Protein AF-A0A1F8RHG5-F1 (afdb_monomer)

Nearest PDB structures (foldseek):
  1sma-assembly1_B  TM=5.391E-01  e=6.166E+00  Thermus sp. IM6501
  4gx5-assembly1_B  TM=4.303E-01  e=4.833E+00  Geobacter sulfurreducens PCA
  6rid-assembly1_A  TM=4.451E-01  e=3.788E+00  Vaccinia virus GLV-1h68
  4gvl-assembly1_A  TM=4.065E-01  e=6.965E+00  Geobacter sulfurreducens PCA

Solvent-accessible surface area (backbone atoms only — not comparable to full-atom values): 5812 Å² total; per-residue (Å²): 134,89,69,74,41,53,47,60,39,77,39,76,60,46,38,31,36,32,76,88,78,72,43,80,46,77,38,74,90,32,48,60,38,72,82,54,90,88,49,58,29,35,80,47,58,70,68,55,60,63,45,47,56,58,52,52,52,50,49,47,66,67,49,45,64,55,54,51,50,52,50,52,51,51,53,51,51,55,50,50,51,62,62,47,52,64,54,58,55,54,56,51,53,52,54,58,59,75,75,108

Structure (mmCIF, N/CA/C/O backbone):
data_AF-A0A1F8RHG5-F1
#
_entry.id   AF-A0A1F8RHG5-F1
#
loop_
_atom_site.group_PDB
_atom_site.id
_atom_site.type_symbol
_atom_site.label_atom_id
_atom_site.label_alt_id
_atom_site.label_comp_id
_atom_site.label_asym_id
_atom_site.label_entity_id
_atom_site.label_seq_id
_atom_site.pdbx_PDB_ins_code
_atom_site.Cartn_x
_atom_site.Cartn_y
_atom_site.Cartn_z
_atom_site.occupancy
_atom_site.B_iso_or_equiv
_atom_site.auth_seq_id
_atom_site.auth_comp_id
_atom_site.auth_asym_id
_atom_site.auth_atom_id
_atom_site.pdbx_PDB_model_num
ATOM 1 N N . MET A 1 1 ? -24.412 10.461 10.079 1.00 42.06 1 MET A N 1
ATOM 2 C CA . MET A 1 1 ? -23.799 11.383 11.064 1.00 42.06 1 MET A CA 1
ATOM 3 C C . MET A 1 1 ? -22.525 10.719 11.605 1.00 42.06 1 MET A C 1
ATOM 5 O O . MET A 1 1 ? -22.634 9.779 12.380 1.00 42.06 1 MET A O 1
ATOM 9 N N . ARG A 1 2 ? -21.322 11.069 11.113 1.00 54.50 2 ARG A N 1
ATOM 10 C CA . ARG A 1 2 ? -20.052 10.480 11.604 1.00 54.50 2 ARG A CA 1
ATOM 11 C C . ARG A 1 2 ? -19.717 11.112 12.962 1.00 54.50 2 ARG A C 1
ATOM 13 O O . ARG A 1 2 ? -19.259 12.251 12.985 1.00 54.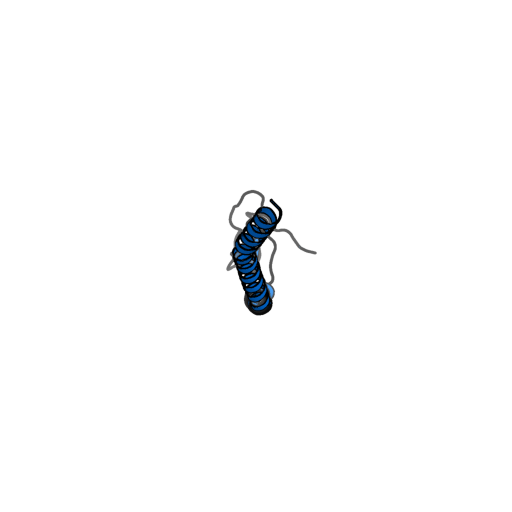50 2 ARG A O 1
ATOM 20 N N . ARG A 1 3 ? -19.964 10.410 14.076 1.00 62.31 3 ARG A N 1
ATOM 21 C CA . ARG A 1 3 ? -19.457 10.832 15.395 1.00 62.31 3 ARG A CA 1
ATOM 22 C C . ARG A 1 3 ? -17.925 10.776 15.384 1.00 62.31 3 ARG A C 1
ATOM 24 O O . ARG A 1 3 ? -17.349 9.810 14.883 1.00 62.31 3 ARG A O 1
ATOM 31 N N . LYS A 1 4 ? -17.296 11.851 15.859 1.00 66.00 4 LYS A N 1
ATOM 32 C CA . LYS A 1 4 ? -15.860 11.930 16.147 1.00 66.00 4 LYS A CA 1
ATOM 33 C C . LYS A 1 4 ? -15.692 11.544 17.614 1.00 66.00 4 LYS A C 1
ATOM 35 O O . LYS A 1 4 ? -16.448 12.067 18.426 1.00 66.00 4 LYS A O 1
ATOM 40 N N . TYR A 1 5 ? -14.764 10.644 17.910 1.00 67.19 5 TYR A N 1
ATOM 41 C CA . TYR A 1 5 ? -14.456 10.214 19.275 1.00 67.19 5 TYR A CA 1
ATOM 42 C C . TYR A 1 5 ? -13.125 10.815 19.700 1.00 67.19 5 TYR A C 1
ATOM 44 O O . TYR A 1 5 ? -12.218 10.925 18.871 1.00 67.19 5 TYR A O 1
ATOM 52 N N . TYR A 1 6 ? -13.016 11.228 20.957 1.00 71.19 6 TYR A N 1
ATOM 53 C CA . TYR A 1 6 ? -11.803 11.858 21.471 1.00 71.19 6 TYR A CA 1
ATOM 54 C C . TYR A 1 6 ? -10.982 10.882 22.332 1.00 71.19 6 TYR A C 1
ATOM 56 O O . TYR A 1 6 ? -11.525 9.912 22.862 1.00 71.19 6 TYR A O 1
ATOM 64 N N . PRO A 1 7 ? -9.662 11.095 22.460 1.00 64.44 7 PRO A N 1
ATOM 65 C CA . PRO A 1 7 ? -8.804 10.269 23.305 1.00 64.44 7 PRO A CA 1
ATOM 66 C C . PRO A 1 7 ? -9.275 10.342 24.765 1.00 64.44 7 PRO A C 1
ATOM 68 O O . PRO A 1 7 ? -9.633 11.422 25.234 1.00 64.44 7 PRO A O 1
ATOM 71 N N . GLY A 1 8 ? -9.287 9.217 25.483 1.00 64.88 8 GLY A N 1
ATOM 72 C CA . GLY A 1 8 ? -9.808 9.162 26.856 1.00 64.88 8 GLY A CA 1
ATOM 73 C C . GLY A 1 8 ? -11.331 8.997 26.975 1.00 64.88 8 GLY A C 1
ATOM 74 O O . GLY A 1 8 ? -11.844 8.919 28.088 1.00 64.88 8 GLY A O 1
ATOM 75 N N . GLU A 1 9 ? -12.067 8.925 25.861 1.00 66.44 9 GLU A N 1
ATOM 76 C CA . GLU A 1 9 ? -13.503 8.629 25.862 1.00 66.44 9 GLU A CA 1
ATOM 77 C C . GLU A 1 9 ? -13.743 7.113 25.979 1.00 66.44 9 GLU A C 1
ATOM 79 O O . GLU A 1 9 ? -13.046 6.312 25.348 1.00 66.44 9 GLU A O 1
ATOM 84 N N . VAL A 1 10 ? -14.737 6.716 26.782 1.00 70.50 10 VAL A N 1
ATOM 85 C CA . VAL A 1 10 ? -15.220 5.327 26.833 1.00 70.50 10 VAL A CA 1
ATOM 86 C C . VAL A 1 10 ? -16.048 5.084 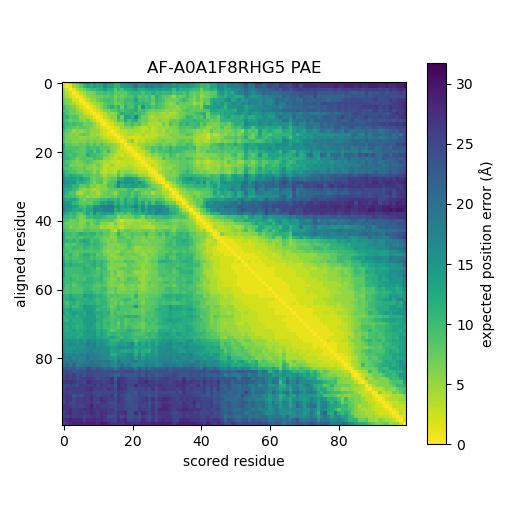25.580 1.00 70.50 10 VAL A C 1
ATOM 88 O O . VAL A 1 10 ? -17.083 5.723 25.372 1.00 70.50 10 VAL A O 1
ATOM 91 N N . VAL A 1 11 ? -15.589 4.178 24.722 1.00 75.69 11 VAL A N 1
ATOM 92 C CA . VAL A 1 11 ? -16.222 3.916 23.428 1.00 75.69 11 VAL A CA 1
ATOM 93 C C . VAL A 1 11 ? -16.640 2.462 23.316 1.00 75.69 11 VAL A C 1
ATOM 95 O O . VAL A 1 11 ? -16.029 1.581 23.895 1.00 75.69 11 VAL A O 1
ATOM 98 N N . ALA A 1 12 ? -17.686 2.189 22.538 1.00 68.00 12 ALA A N 1
ATOM 99 C CA . ALA A 1 12 ? -18.126 0.817 22.306 1.00 68.00 12 ALA A CA 1
ATOM 100 C C . ALA A 1 12 ? -17.058 -0.007 21.566 1.00 68.00 12 ALA A C 1
ATOM 102 O O . ALA A 1 12 ? -16.297 0.543 20.762 1.00 68.00 12 ALA A O 1
ATOM 103 N N . GLU A 1 13 ? -17.085 -1.329 21.754 1.00 70.25 13 GLU A N 1
ATOM 104 C CA . GLU A 1 13 ? -16.222 -2.270 21.036 1.00 70.25 13 GLU A CA 1
ATOM 105 C C . GLU A 1 13 ? -16.172 -1.995 19.519 1.00 70.25 13 GLU A C 1
ATOM 107 O O . GLU A 1 13 ? -17.182 -1.717 18.842 1.00 70.25 13 GLU A O 1
ATOM 112 N N . GLY A 1 14 ? -14.964 -2.041 18.961 1.00 73.00 14 GLY A N 1
ATOM 113 C CA . GLY A 1 14 ? -14.772 -1.815 17.536 1.00 73.00 14 GLY A CA 1
ATOM 114 C C . GLY A 1 14 ? -13.372 -1.379 17.137 1.00 73.00 14 GLY A C 1
ATOM 115 O O . GLY A 1 14 ? -12.452 -1.290 17.945 1.00 73.00 14 GLY A O 1
ATOM 116 N N . ILE A 1 15 ? -13.235 -1.113 15.838 1.00 75.75 15 ILE A N 1
ATOM 117 C CA . ILE A 1 15 ? -11.995 -0.634 15.235 1.00 75.75 15 ILE A CA 1
ATOM 118 C C . ILE A 1 15 ? -12.123 0.869 15.026 1.00 75.75 15 ILE A C 1
ATOM 120 O O . ILE A 1 15 ? -13.074 1.347 14.399 1.00 75.75 15 ILE A O 1
ATOM 124 N N . TYR A 1 16 ? -11.152 1.606 15.541 1.00 78.19 16 TYR A N 1
ATOM 125 C CA . TYR A 1 16 ? -11.068 3.050 15.439 1.00 78.19 16 TYR A CA 1
ATOM 126 C C . TYR A 1 16 ? -9.858 3.420 14.597 1.00 78.19 16 TYR A C 1
ATOM 128 O O . TYR A 1 16 ? -8.763 2.898 14.781 1.00 78.19 16 TYR A O 1
ATOM 136 N N . TRP A 1 17 ? -10.065 4.320 13.647 1.00 76.81 17 TRP A N 1
ATOM 137 C CA . TRP A 1 17 ? -9.009 4.840 12.796 1.00 76.81 17 TRP A CA 1
ATOM 138 C C . TRP A 1 17 ? -8.604 6.227 13.275 1.00 76.81 17 TRP A C 1
ATOM 140 O O . TRP A 1 17 ? -9.450 7.122 13.404 1.00 76.81 17 TRP A O 1
ATOM 150 N N . LYS A 1 18 ? -7.305 6.392 13.533 1.00 76.81 18 LYS A N 1
ATOM 151 C CA . LYS A 1 18 ? -6.676 7.678 13.812 1.00 76.81 18 LYS A CA 1
ATOM 152 C C . LYS A 1 18 ? -6.253 8.318 12.487 1.00 76.81 18 LYS A C 1
ATOM 154 O O . LYS A 1 18 ? -5.266 7.924 11.872 1.00 76.81 18 LYS A O 1
ATOM 159 N N . ASN A 1 19 ? -7.023 9.301 12.012 1.00 68.31 19 ASN A N 1
ATOM 160 C CA . ASN A 1 19 ? -6.851 9.871 10.664 1.00 68.31 19 ASN A CA 1
ATOM 161 C C . ASN A 1 19 ? -5.476 10.516 10.418 1.00 68.31 19 ASN A C 1
ATOM 163 O O . ASN A 1 19 ? -5.032 10.562 9.275 1.00 68.31 19 ASN A O 1
ATOM 167 N N . LYS A 1 20 ? -4.832 11.076 11.451 1.00 69.19 20 LYS A N 1
ATOM 168 C CA . LYS A 1 20 ? -3.554 11.792 11.300 1.00 69.19 20 LYS A CA 1
ATOM 169 C C . LYS A 1 20 ? -2.353 10.851 11.241 1.00 69.19 20 LYS A C 1
ATOM 171 O O . LYS A 1 20 ? -1.454 11.099 10.446 1.00 69.19 20 LYS A O 1
ATOM 176 N N . THR A 1 21 ? -2.350 9.787 12.039 1.00 71.56 21 THR A N 1
ATOM 177 C CA . THR A 1 21 ? -1.250 8.807 12.067 1.00 71.56 21 THR A CA 1
ATOM 178 C C . THR A 1 21 ? -1.482 7.607 11.158 1.00 71.56 21 THR A C 1
ATOM 180 O O . THR A 1 21 ? -0.569 6.815 10.966 1.00 71.56 21 THR A O 1
ATOM 183 N N . TRP A 1 22 ? -2.678 7.473 10.572 1.00 71.19 22 TRP A N 1
ATOM 184 C CA . TRP A 1 22 ? -3.078 6.293 9.799 1.00 71.19 22 TRP A CA 1
ATOM 185 C C . TRP A 1 22 ? -3.024 4.981 10.598 1.00 71.19 22 TRP A C 1
ATOM 187 O O . TRP A 1 22 ? -2.902 3.896 10.034 1.00 71.19 22 TRP A O 1
ATOM 197 N N . GLU A 1 23 ? -3.180 5.070 11.917 1.00 73.25 23 GLU A N 1
ATOM 198 C CA . GLU A 1 23 ? -3.171 3.909 12.803 1.00 73.25 23 GLU A CA 1
ATOM 199 C C . GLU A 1 23 ? -4.583 3.359 13.008 1.00 73.25 23 GLU A C 1
ATOM 201 O O . GLU A 1 23 ? -5.549 4.104 13.218 1.00 73.25 23 GLU A O 1
ATOM 206 N N . PHE A 1 24 ? -4.693 2.033 12.976 1.00 76.38 24 PHE A N 1
ATOM 207 C CA . PHE A 1 24 ? -5.904 1.310 13.342 1.00 76.38 24 PHE A CA 1
ATOM 208 C C . PHE A 1 24 ? -5.756 0.789 14.768 1.00 76.38 24 PHE A C 1
ATOM 210 O O . PHE A 1 24 ? -4.872 -0.015 15.050 1.00 76.38 24 PHE A O 1
ATOM 217 N N . VAL A 1 25 ? -6.638 1.234 15.656 1.00 77.44 25 VAL A N 1
ATOM 218 C CA . VAL A 1 25 ? -6.694 0.797 17.051 1.00 77.44 25 VAL A CA 1
ATOM 219 C C . VAL A 1 25 ? -7.927 -0.081 17.220 1.00 77.44 25 VAL A C 1
ATOM 221 O O . VAL A 1 25 ? -9.055 0.366 16.998 1.00 77.44 25 VAL A O 1
ATOM 224 N N . ALA A 1 26 ? -7.719 -1.345 17.579 1.00 77.50 26 ALA A N 1
ATOM 225 C CA . ALA A 1 26 ? -8.800 -2.229 17.991 1.00 77.50 26 ALA A CA 1
ATOM 226 C C . ALA A 1 26 ? -9.020 -2.057 19.495 1.00 77.50 26 ALA A C 1
ATOM 228 O O . ALA A 1 26 ? -8.071 -2.178 20.264 1.00 77.50 26 ALA A O 1
ATOM 229 N N . VAL A 1 27 ? -10.258 -1.771 19.896 1.00 76.06 27 VAL A N 1
ATOM 230 C CA . VAL A 1 27 ? -10.662 -1.708 21.304 1.00 76.06 27 VAL A CA 1
ATOM 231 C C . VAL A 1 27 ? -11.519 -2.944 21.589 1.00 76.06 27 VAL A C 1
ATOM 233 O O . VAL A 1 27 ? -12.688 -2.969 21.172 1.00 76.06 27 VAL A O 1
ATOM 236 N N . PRO A 1 28 ? -10.951 -3.991 22.216 1.00 62.84 28 PRO A N 1
ATOM 237 C CA . PRO A 1 28 ? -11.738 -5.083 22.768 1.00 62.84 28 PRO A CA 1
ATOM 238 C C . PRO A 1 28 ? -12.542 -4.567 23.972 1.00 62.84 28 PRO A C 1
ATOM 240 O O . PRO A 1 28 ? -12.107 -3.659 24.671 1.00 62.84 28 PRO A O 1
ATOM 243 N N . ASP A 1 29 ? -13.752 -5.086 24.165 1.00 64.31 29 ASP A N 1
ATOM 244 C CA . ASP A 1 29 ? -14.565 -4.912 25.383 1.00 64.31 29 ASP A CA 1
ATOM 245 C C . ASP A 1 29 ? -15.077 -3.498 25.725 1.00 64.31 29 ASP A C 1
ATOM 247 O O . ASP A 1 29 ? -15.716 -3.291 26.754 1.00 64.31 29 ASP A O 1
ATOM 251 N N . GLY A 1 30 ? -14.920 -2.532 24.816 1.00 60.97 30 GLY A N 1
ATOM 252 C CA . GLY A 1 30 ? -15.495 -1.192 24.976 1.00 60.97 30 GLY A CA 1
ATOM 253 C C . GLY A 1 30 ? -14.775 -0.325 26.013 1.00 60.97 30 GLY A C 1
ATOM 254 O O . GLY A 1 30 ? -15.398 0.470 26.720 1.00 60.97 30 GLY A O 1
ATOM 255 N N . GLU A 1 31 ? -13.462 -0.509 26.116 1.00 64.31 31 GLU A N 1
ATOM 256 C CA . GLU A 1 31 ? -12.599 0.247 27.013 1.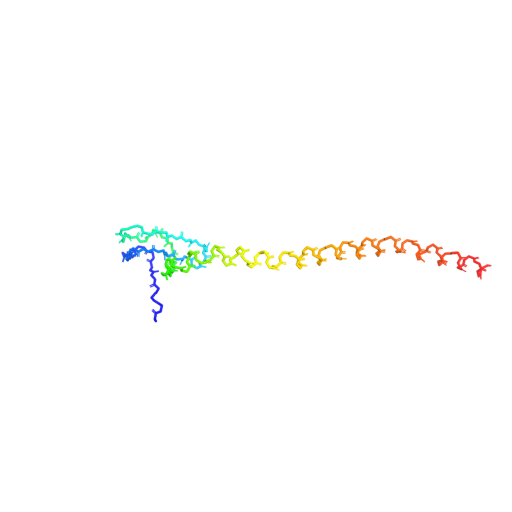00 64.31 31 GLU A CA 1
ATOM 257 C C . GLU A 1 31 ? -12.313 1.680 26.527 1.00 64.31 31 GLU A C 1
ATOM 259 O O . GLU A 1 31 ? -12.713 2.131 25.447 1.00 64.31 31 GLU A O 1
ATOM 264 N N . THR A 1 32 ? -11.614 2.427 27.376 1.00 70.44 32 THR A N 1
ATOM 265 C CA . THR A 1 32 ? -11.177 3.795 27.115 1.00 70.44 32 THR A CA 1
ATOM 266 C C . THR A 1 32 ? -10.211 3.841 25.931 1.00 70.44 32 THR A C 1
ATOM 268 O O . THR A 1 32 ? -9.230 3.096 25.891 1.00 70.44 32 THR A O 1
ATOM 271 N N . LEU A 1 33 ? -10.441 4.756 24.981 1.00 70.00 33 LEU A N 1
ATOM 272 C CA . LEU A 1 33 ? -9.486 4.988 23.894 1.00 70.00 33 LEU A CA 1
ATOM 273 C C . LEU A 1 33 ? -8.105 5.359 24.459 1.00 70.00 33 LEU A C 1
ATOM 275 O O . LEU A 1 33 ? -8.048 6.192 25.373 1.00 70.00 33 LEU A O 1
ATOM 279 N N . PRO A 1 34 ? -7.001 4.818 23.900 1.00 67.50 34 PRO A N 1
ATOM 280 C CA . PRO A 1 34 ? -5.657 5.111 24.376 1.00 67.50 34 PRO A CA 1
ATOM 281 C C . PRO A 1 34 ? -5.424 6.623 24.489 1.00 67.50 34 PRO A C 1
ATOM 283 O O . PRO A 1 34 ? -5.759 7.360 23.546 1.00 67.50 34 PRO A O 1
ATOM 286 N N . PRO A 1 35 ? -4.876 7.104 25.621 1.00 61.56 35 PRO A N 1
ATOM 287 C CA . PRO A 1 35 ? -4.591 8.517 25.792 1.00 61.56 35 PRO A CA 1
ATOM 288 C C . PRO A 1 35 ? -3.587 8.958 24.722 1.00 61.56 35 PRO A C 1
ATOM 290 O O . PRO A 1 35 ? -2.527 8.363 24.544 1.00 61.56 35 PRO A O 1
ATOM 293 N N . GLY A 1 36 ? -3.956 9.996 23.982 1.00 61.94 36 GLY A N 1
ATOM 294 C CA . GLY A 1 36 ? -3.165 10.608 22.921 1.00 61.94 36 GLY A CA 1
ATOM 295 C C . GLY A 1 36 ? -3.593 12.063 22.766 1.00 61.94 36 GLY A C 1
ATOM 296 O O .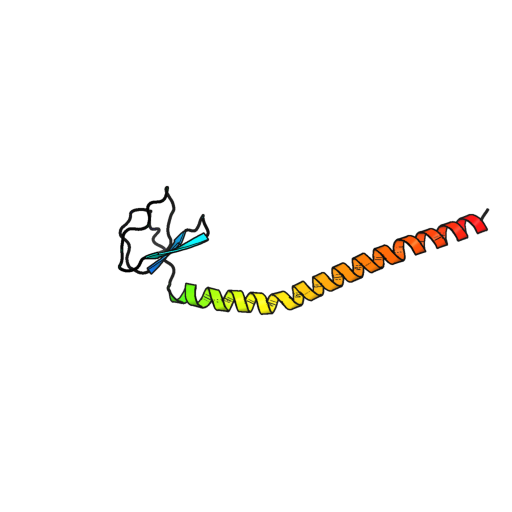 GLY A 1 36 ? -4.726 12.413 23.088 1.00 61.94 36 GLY A O 1
ATOM 297 N N . GLU A 1 37 ? -2.702 12.947 22.339 1.00 54.78 37 GLU A N 1
ATOM 298 C CA . GLU A 1 37 ? -2.969 14.389 22.356 1.00 54.78 37 GLU A CA 1
ATOM 299 C C . GLU A 1 37 ? -3.943 14.829 21.246 1.00 54.78 37 GLU A C 1
ATOM 301 O O . GLU A 1 37 ? -3.570 14.981 20.089 1.00 54.78 37 GLU A O 1
ATOM 306 N N . GLY A 1 38 ? -5.210 15.089 21.595 1.00 54.00 38 GLY A N 1
ATOM 307 C CA . GLY A 1 38 ? -6.137 15.876 20.764 1.00 54.00 38 GLY A CA 1
ATOM 308 C C . GLY A 1 38 ? -6.596 15.245 19.439 1.00 54.00 38 GLY A C 1
ATOM 309 O O . GLY A 1 38 ? -7.097 15.955 18.563 1.00 54.00 38 GLY A O 1
ATOM 310 N N . GLU A 1 39 ? -6.441 13.933 19.253 1.00 65.00 39 GLU A N 1
ATOM 311 C CA . GLU A 1 39 ? -6.702 13.284 17.965 1.00 65.00 39 GLU A CA 1
ATOM 312 C C . GLU A 1 39 ? -8.114 12.697 17.862 1.00 65.00 39 GLU A C 1
ATOM 314 O O . GLU A 1 39 ? -8.541 11.895 18.686 1.00 65.00 39 GLU A O 1
ATOM 319 N N . ALA A 1 40 ? -8.847 13.082 16.814 1.00 65.75 40 ALA A N 1
ATOM 320 C CA . ALA A 1 40 ? -10.177 12.549 16.547 1.00 65.75 40 ALA A CA 1
ATOM 321 C C . ALA A 1 40 ? -10.089 11.128 15.967 1.00 65.75 40 ALA A C 1
ATOM 323 O O . ALA A 1 40 ? -9.571 10.922 14.865 1.00 65.75 40 ALA A O 1
ATOM 324 N N . TYR A 1 41 ? -10.661 10.167 16.685 1.00 66.75 41 TYR A N 1
ATOM 325 C CA . TYR A 1 41 ? -10.852 8.796 16.240 1.00 66.75 41 TYR A CA 1
ATOM 326 C C . TYR A 1 41 ? -12.163 8.654 15.464 1.00 66.75 41 TYR A C 1
ATOM 328 O O . TYR A 1 41 ? -13.211 9.200 15.834 1.00 66.75 41 TYR A O 1
ATOM 336 N N . HIS A 1 42 ? -12.125 7.877 14.385 1.00 73.19 42 HIS A N 1
ATOM 337 C CA . HIS A 1 42 ? -13.307 7.518 13.611 1.00 73.19 42 HIS A CA 1
ATOM 338 C C . HIS A 1 42 ? -13.597 6.032 13.740 1.00 73.19 42 HIS A C 1
ATOM 340 O O . HIS A 1 42 ? -12.747 5.204 13.427 1.00 73.19 42 HIS A O 1
ATOM 346 N N . ARG A 1 43 ? -14.824 5.684 14.141 1.00 71.19 43 ARG A N 1
ATOM 347 C CA . ARG A 1 43 ? -15.264 4.288 14.146 1.00 71.19 43 ARG A CA 1
ATOM 348 C C . ARG A 1 43 ? -15.331 3.774 12.711 1.00 71.19 43 ARG A C 1
ATOM 350 O O . ARG A 1 43 ? -16.074 4.314 11.886 1.00 71.19 43 ARG A O 1
ATOM 357 N N . VAL A 1 44 ? -14.572 2.726 12.429 1.00 75.00 44 VAL A N 1
ATOM 358 C CA . VAL A 1 44 ? -14.572 2.030 11.145 1.00 75.00 44 VAL A CA 1
ATOM 359 C C . VAL A 1 44 ? -15.354 0.732 11.296 1.00 75.00 44 VAL A C 1
ATOM 361 O O . VAL A 1 44 ? -15.239 0.022 12.295 1.00 75.00 44 VAL A O 1
ATOM 364 N N . SER A 1 45 ? -16.197 0.423 10.309 1.00 78.38 45 SER A N 1
ATOM 365 C CA . SER A 1 45 ? -16.913 -0.853 10.293 1.00 78.38 45 SER A CA 1
ATOM 366 C C . SER A 1 45 ? -15.924 -2.008 10.134 1.00 78.38 45 SER A C 1
ATOM 368 O O . SER A 1 45 ? -15.040 -1.947 9.278 1.00 78.38 45 SER A O 1
ATOM 370 N N . ARG A 1 46 ? -16.118 -3.086 10.906 1.00 77.88 46 ARG A N 1
ATOM 371 C CA . ARG A 1 46 ? -15.317 -4.323 10.822 1.00 77.88 46 ARG A CA 1
ATOM 372 C C . ARG A 1 46 ? -15.255 -4.866 9.388 1.00 77.88 46 ARG A C 1
ATOM 374 O O . ARG A 1 46 ? -14.191 -5.253 8.919 1.00 77.88 46 ARG A O 1
ATOM 381 N N . VAL A 1 47 ? -16.376 -4.799 8.666 1.00 82.69 47 VAL A N 1
ATOM 382 C CA . VA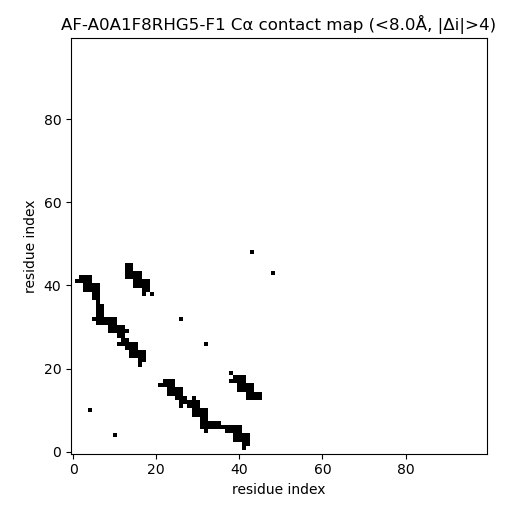L A 1 47 ? -16.474 -5.233 7.261 1.00 82.69 47 VAL A CA 1
ATOM 383 C C . VAL A 1 47 ? -15.564 -4.406 6.353 1.00 82.69 47 VAL A C 1
ATOM 385 O O . VAL A 1 47 ? -14.930 -4.950 5.458 1.00 82.69 47 VAL A O 1
ATOM 388 N N . LEU A 1 48 ? -15.455 -3.096 6.594 1.00 82.69 48 LEU A N 1
ATOM 389 C CA . LEU A 1 48 ? -14.636 -2.226 5.753 1.00 82.69 48 LEU A CA 1
ATOM 390 C C . LEU A 1 48 ? -13.145 -2.541 5.912 1.00 82.69 48 LEU A C 1
ATOM 392 O O . LEU A 1 48 ? -12.433 -2.610 4.918 1.00 82.69 48 LEU A O 1
ATOM 396 N N . VAL A 1 49 ? -12.690 -2.787 7.144 1.00 83.25 49 VAL A N 1
ATOM 397 C CA . VAL A 1 49 ? -11.298 -3.183 7.423 1.00 83.25 49 VAL A CA 1
ATOM 398 C C . VAL A 1 49 ? -10.977 -4.531 6.779 1.00 83.25 49 VAL A C 1
ATOM 400 O O . VAL A 1 49 ? -9.931 -4.674 6.152 1.00 83.25 49 VAL A O 1
ATOM 403 N N . LEU A 1 50 ? -11.907 -5.489 6.855 1.00 88.38 50 LEU A N 1
ATOM 404 C CA . LEU A 1 50 ? -11.756 -6.793 6.210 1.00 88.38 50 LEU A CA 1
ATOM 405 C C . LEU A 1 50 ? -11.647 -6.676 4.684 1.00 88.38 50 LEU A C 1
ATOM 407 O O . LEU A 1 50 ? -10.855 -7.390 4.080 1.00 88.38 50 LEU A O 1
ATOM 411 N N . LEU A 1 51 ? -12.413 -5.774 4.063 1.00 91.88 51 LEU A N 1
ATOM 412 C CA . LEU A 1 51 ? -12.398 -5.565 2.613 1.00 91.88 51 LEU A CA 1
ATOM 413 C C . LEU A 1 51 ? -11.194 -4.752 2.128 1.00 91.88 51 LEU A C 1
ATOM 415 O O . LEU A 1 51 ? -10.757 -4.952 0.998 1.00 91.88 51 LEU A O 1
ATOM 419 N N . ILE A 1 52 ? -10.632 -3.865 2.954 1.00 89.62 52 ILE A N 1
ATOM 420 C CA . ILE A 1 52 ? -9.462 -3.057 2.582 1.00 89.62 52 ILE A CA 1
ATOM 421 C C . ILE A 1 52 ? -8.285 -3.943 2.161 1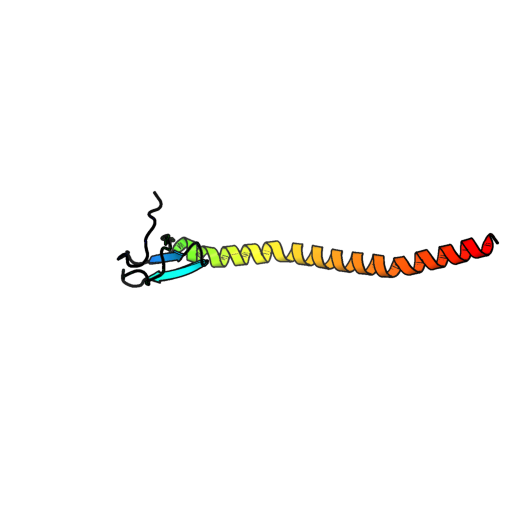.00 89.62 52 ILE A C 1
ATOM 423 O O . ILE A 1 52 ? -7.657 -3.648 1.149 1.00 89.62 52 ILE A O 1
ATOM 427 N N . GLY A 1 53 ? -8.016 -5.042 2.873 1.00 90.69 53 GLY A N 1
ATOM 428 C CA . GLY A 1 53 ? -6.922 -5.960 2.531 1.00 90.69 53 GLY A CA 1
ATOM 429 C C . GLY A 1 53 ? -7.037 -6.522 1.103 1.00 90.69 53 GLY A C 1
ATOM 430 O O . GLY A 1 53 ? -6.166 -6.250 0.273 1.00 90.69 53 GLY A O 1
ATOM 431 N N . PRO A 1 54 ? -8.123 -7.247 0.774 1.00 95.25 54 PRO A N 1
ATOM 432 C CA . PRO A 1 54 ? -8.376 -7.752 -0.573 1.00 95.25 54 PRO A CA 1
ATOM 433 C C . PRO A 1 54 ? -8.457 -6.660 -1.641 1.00 95.25 54 PRO A C 1
ATOM 435 O O . PRO A 1 54 ? -7.937 -6.854 -2.734 1.00 95.25 54 PRO A O 1
ATOM 438 N N . LEU A 1 55 ? -9.069 -5.507 -1.349 1.00 96.50 55 LEU A N 1
ATOM 439 C CA . LEU A 1 55 ? -9.175 -4.408 -2.314 1.00 96.50 55 LEU A CA 1
ATOM 440 C C . LEU A 1 55 ? -7.810 -3.800 -2.645 1.00 96.50 55 LEU A C 1
ATOM 442 O O . LEU A 1 55 ? -7.535 -3.535 -3.813 1.00 96.50 55 LEU A O 1
ATOM 446 N N . LEU A 1 56 ? -6.941 -3.613 -1.648 1.00 95.44 56 LEU A N 1
ATOM 447 C CA . LEU A 1 56 ? -5.572 -3.146 -1.869 1.00 95.44 56 LEU A CA 1
ATOM 448 C C . LEU A 1 56 ? -4.748 -4.180 -2.640 1.00 95.44 56 LEU A C 1
ATOM 450 O O . LEU A 1 56 ? -4.026 -3.812 -3.564 1.00 95.44 56 LEU A O 1
ATOM 454 N N . GLY A 1 57 ? -4.893 -5.468 -2.315 1.00 95.44 57 GLY A N 1
ATOM 455 C CA . GLY A 1 57 ? -4.255 -6.550 -3.065 1.00 95.44 57 GLY A CA 1
ATOM 456 C C . GLY A 1 57 ? -4.727 -6.610 -4.520 1.00 95.44 57 GLY A C 1
ATOM 457 O O . GLY A 1 57 ? -3.912 -6.719 -5.433 1.00 95.44 57 GLY A O 1
ATOM 458 N N . LEU A 1 58 ? -6.031 -6.464 -4.757 1.00 97.25 58 LEU A N 1
ATOM 459 C CA . LEU A 1 58 ? -6.604 -6.428 -6.100 1.00 97.25 58 LEU A CA 1
ATOM 460 C C . LEU A 1 58 ? -6.100 -5.215 -6.883 1.00 97.25 58 LEU A C 1
ATOM 462 O O . LEU A 1 58 ? -5.663 -5.359 -8.022 1.00 97.25 58 LEU A O 1
ATOM 466 N N . LEU A 1 59 ? -6.112 -4.032 -6.265 1.00 97.81 59 LEU A N 1
ATOM 467 C CA . LEU A 1 59 ? -5.570 -2.819 -6.869 1.00 97.81 59 LEU A CA 1
ATOM 468 C C . LEU A 1 59 ? -4.095 -3.005 -7.241 1.00 97.81 59 LEU A C 1
ATOM 470 O O . LEU A 1 59 ? -3.698 -2.641 -8.344 1.00 97.81 59 LEU A O 1
ATOM 474 N N . TYR A 1 60 ? -3.303 -3.616 -6.358 1.00 96.38 60 TYR A N 1
ATOM 475 C CA . TYR A 1 60 ? -1.904 -3.934 -6.623 1.00 96.38 60 TYR A CA 1
ATOM 476 C C . TYR A 1 60 ? -1.754 -4.845 -7.846 1.00 96.38 60 TYR A C 1
ATOM 478 O O . TYR A 1 60 ? -1.029 -4.494 -8.772 1.00 96.38 60 TYR A O 1
ATOM 486 N N . VAL A 1 61 ? -2.485 -5.963 -7.905 1.00 97.56 61 VAL A N 1
ATOM 487 C CA . VAL A 1 61 ? -2.437 -6.906 -9.038 1.00 97.56 61 VAL A CA 1
ATOM 488 C C . VAL A 1 61 ? -2.857 -6.245 -10.351 1.00 97.56 61 VAL A C 1
ATOM 490 O O . VAL A 1 61 ? -2.259 -6.519 -11.388 1.00 97.56 61 VAL A O 1
ATOM 493 N N . LEU A 1 62 ? -3.854 -5.359 -10.319 1.00 97.50 62 LEU A N 1
ATOM 494 C CA . LEU A 1 62 ? -4.326 -4.653 -11.508 1.00 97.50 62 LEU A CA 1
ATOM 495 C C . LEU A 1 62 ? -3.343 -3.578 -11.980 1.00 97.50 62 LEU A C 1
ATOM 497 O O . LEU A 1 62 ? -3.144 -3.436 -13.179 1.00 97.50 62 LEU A O 1
ATOM 501 N N . VAL A 1 63 ? -2.725 -2.825 -11.068 1.00 97.75 63 VAL A N 1
ATOM 502 C CA . VAL A 1 63 ? -1.840 -1.695 -11.407 1.00 97.75 63 VAL A CA 1
ATOM 503 C C . VAL A 1 63 ? -0.426 -2.154 -11.770 1.00 97.75 63 VAL A C 1
ATOM 505 O O . VAL A 1 63 ? 0.209 -1.572 -12.654 1.00 97.75 63 VAL A O 1
ATOM 508 N N . LEU A 1 64 ? 0.075 -3.211 -11.129 1.00 96.75 64 LEU A N 1
ATOM 509 C CA . LEU A 1 64 ? 1.442 -3.698 -11.306 1.00 96.75 64 LEU A CA 1
ATOM 510 C C . LEU A 1 64 ? 1.847 -4.028 -12.755 1.00 96.75 64 LEU A C 1
ATOM 512 O O . LEU A 1 64 ? 2.939 -3.603 -13.140 1.00 96.75 64 LEU A O 1
ATOM 516 N N . PRO A 1 65 ? 1.040 -4.713 -13.593 1.00 95.50 65 PRO A N 1
ATOM 517 C CA . PRO A 1 65 ? 1.434 -4.996 -14.975 1.00 95.50 65 PRO A CA 1
ATOM 518 C C . PRO A 1 65 ? 1.654 -3.718 -15.794 1.00 95.50 65 PRO A C 1
ATOM 520 O O . PRO A 1 65 ? 2.580 -3.658 -16.604 1.00 95.50 65 PRO A O 1
ATOM 523 N N . PHE A 1 66 ? 0.867 -2.667 -15.549 1.00 97.69 66 PHE A N 1
ATOM 524 C CA . PHE A 1 66 ? 1.040 -1.382 -16.227 1.00 97.69 66 PHE A CA 1
ATOM 525 C C . PHE A 1 66 ? 2.302 -0.669 -15.754 1.00 97.69 66 PHE A C 1
ATOM 527 O O . PHE A 1 66 ? 3.081 -0.196 -16.577 1.00 97.69 66 PHE A O 1
ATOM 534 N N . VAL A 1 67 ? 2.542 -0.628 -14.440 1.00 96.88 67 VAL A N 1
ATOM 535 C CA . VAL A 1 67 ? 3.758 -0.020 -13.879 1.00 96.88 67 VAL A CA 1
ATOM 536 C C . VAL A 1 67 ? 5.005 -0.737 -14.391 1.00 96.88 67 VAL A C 1
ATOM 538 O O . VAL A 1 67 ? 5.949 -0.080 -14.822 1.00 96.88 67 VAL A O 1
ATOM 541 N N . GLY A 1 68 ? 4.993 -2.071 -14.411 1.00 95.56 68 GLY A N 1
ATOM 542 C CA . GLY A 1 68 ? 6.087 -2.876 -14.949 1.00 95.56 68 GLY A CA 1
ATOM 543 C C . GLY A 1 68 ? 6.355 -2.581 -16.425 1.00 95.56 68 GLY A C 1
ATOM 544 O O . GLY A 1 68 ? 7.504 -2.359 -16.806 1.00 95.56 68 GLY A O 1
ATOM 545 N N . LEU A 1 69 ? 5.303 -2.499 -17.247 1.00 96.81 69 LEU A N 1
ATOM 546 C CA . LEU A 1 69 ? 5.431 -2.181 -18.669 1.00 96.81 69 LEU A CA 1
ATOM 547 C C . LEU A 1 69 ? 5.970 -0.764 -18.898 1.00 96.81 69 LEU A C 1
ATOM 549 O O . LEU A 1 69 ? 6.888 -0.579 -19.695 1.00 96.81 69 LEU A O 1
ATOM 553 N N . LEU A 1 70 ? 5.441 0.229 -18.180 1.00 97.69 70 LEU A N 1
ATOM 554 C CA . LEU A 1 70 ? 5.913 1.613 -18.257 1.00 97.69 70 LEU A CA 1
ATOM 555 C C . LEU A 1 70 ? 7.378 1.726 -17.833 1.00 97.69 70 LEU A C 1
ATOM 557 O O . LEU A 1 70 ? 8.161 2.416 -18.485 1.00 97.69 70 LEU A O 1
ATOM 561 N N . PHE A 1 71 ? 7.769 1.017 -16.775 1.00 97.25 71 PHE A N 1
ATOM 562 C CA . PHE A 1 71 ? 9.143 1.004 -16.295 1.00 97.25 71 PHE A CA 1
ATOM 563 C C . PHE A 1 71 ? 10.092 0.341 -17.302 1.00 97.25 71 PHE A C 1
ATOM 565 O O . PHE A 1 71 ? 11.156 0.888 -17.602 1.00 97.25 71 PHE A O 1
ATOM 572 N N . ALA A 1 72 ? 9.688 -0.788 -17.888 1.00 96.50 72 ALA A N 1
ATOM 573 C CA . ALA A 1 72 ? 10.445 -1.461 -18.939 1.00 96.50 72 ALA A CA 1
ATOM 574 C C . ALA A 1 72 ? 10.599 -0.574 -20.186 1.00 96.50 72 ALA A C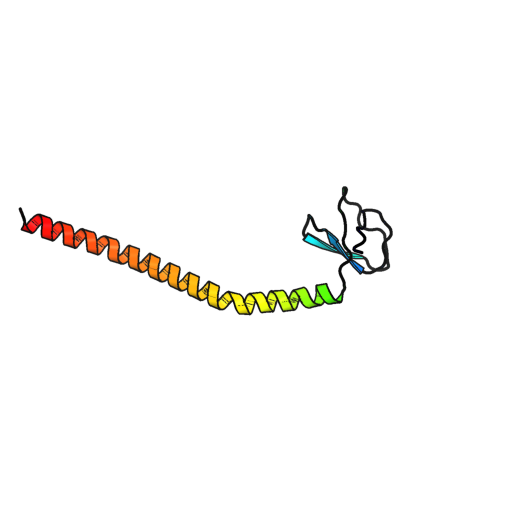 1
ATOM 576 O O . ALA A 1 72 ? 11.708 -0.423 -20.701 1.00 96.50 72 ALA A O 1
ATOM 577 N N . ALA A 1 73 ? 9.517 0.072 -20.631 1.00 96.94 73 ALA A N 1
ATOM 578 C CA . ALA A 1 73 ? 9.538 1.005 -21.754 1.00 96.94 73 ALA A CA 1
ATOM 579 C C . ALA A 1 73 ? 10.448 2.212 -21.476 1.00 96.94 73 ALA A C 1
ATOM 581 O O . ALA A 1 73 ? 11.252 2.591 -22.328 1.00 96.94 73 ALA A O 1
ATOM 582 N N . TYR A 1 74 ? 10.377 2.777 -20.269 1.00 96.69 74 TYR A N 1
ATOM 583 C CA . TYR A 1 74 ? 11.237 3.878 -19.839 1.00 96.69 74 TYR A CA 1
ATOM 584 C C . TYR A 1 74 ? 12.720 3.493 -19.875 1.00 96.69 74 TYR A C 1
ATOM 586 O O . TYR A 1 74 ? 13.539 4.227 -20.433 1.00 96.69 74 TYR A O 1
ATOM 594 N N . LEU A 1 75 ? 13.077 2.330 -19.320 1.00 96.00 75 LEU A N 1
ATOM 595 C CA . LEU A 1 75 ? 14.453 1.832 -19.348 1.00 96.00 75 LEU A CA 1
ATOM 596 C C . LEU A 1 75 ? 14.927 1.548 -20.776 1.00 96.00 75 LEU A C 1
ATOM 598 O O . LEU A 1 75 ? 16.038 1.943 -21.133 1.00 96.00 75 LEU A O 1
ATOM 602 N N . GLY A 1 76 ? 14.084 0.919 -21.597 1.00 95.56 76 GLY A N 1
ATOM 603 C CA . GLY A 1 76 ? 14.371 0.646 -23.002 1.00 95.56 76 GLY A CA 1
ATOM 604 C C . GLY A 1 76 ? 14.652 1.926 -23.786 1.00 95.56 76 GLY A C 1
ATOM 605 O O . GLY A 1 76 ? 15.702 2.046 -24.416 1.00 95.56 76 GLY A O 1
ATOM 606 N N . LEU A 1 77 ? 13.770 2.924 -23.674 1.00 94.88 77 LEU A N 1
ATOM 607 C CA . LEU A 1 77 ? 13.935 4.214 -24.339 1.00 94.88 77 LEU A CA 1
ATOM 608 C C . LEU A 1 77 ? 15.189 4.946 -23.851 1.00 94.88 77 LEU A C 1
ATOM 610 O O . LEU A 1 77 ? 15.994 5.405 -24.659 1.00 94.88 77 LEU A O 1
ATOM 614 N N . ARG A 1 78 ? 15.398 5.024 -22.533 1.00 94.06 78 ARG A N 1
ATOM 615 C CA . ARG A 1 78 ? 16.581 5.665 -21.942 1.00 94.06 78 ARG A CA 1
ATOM 616 C C . ARG A 1 78 ? 17.879 5.032 -22.444 1.00 94.06 78 ARG A C 1
ATOM 618 O O . ARG A 1 78 ? 18.825 5.758 -22.752 1.00 94.06 78 ARG A O 1
ATOM 625 N N . ASN A 1 79 ? 17.933 3.705 -22.532 1.00 93.00 79 ASN A N 1
ATOM 626 C CA . ASN A 1 79 ? 19.107 2.989 -23.027 1.00 93.00 79 ASN A CA 1
ATOM 627 C C . ASN A 1 79 ? 19.301 3.181 -24.536 1.00 93.00 79 ASN A C 1
ATOM 629 O O . ASN A 1 79 ? 20.424 3.435 -24.965 1.00 93.00 79 ASN A O 1
ATOM 633 N N . ALA A 1 80 ? 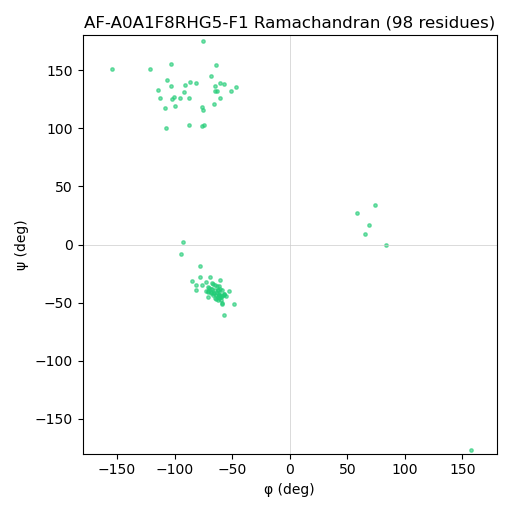18.227 3.153 -25.327 1.00 90.38 80 ALA A N 1
ATOM 634 C CA . ALA A 1 80 ? 18.288 3.410 -26.764 1.00 90.38 80 ALA A CA 1
ATOM 635 C C . ALA A 1 80 ? 18.789 4.831 -27.071 1.00 90.38 80 ALA A C 1
ATOM 637 O O . ALA A 1 80 ? 19.708 5.005 -27.868 1.00 90.38 80 ALA A O 1
ATOM 638 N N . VAL A 1 81 ? 18.264 5.847 -26.377 1.00 88.94 81 VAL A N 1
ATOM 639 C CA . VAL A 1 81 ? 18.717 7.242 -26.518 1.00 88.94 81 VAL A CA 1
ATOM 640 C C . VAL A 1 81 ? 20.204 7.367 -26.184 1.00 88.94 81 VAL A C 1
ATOM 642 O O . VAL A 1 81 ? 20.950 7.998 -26.929 1.00 88.94 81 VAL A O 1
ATOM 645 N N . ARG A 1 82 ? 20.664 6.731 -25.100 1.00 84.75 82 ARG A N 1
ATOM 646 C CA . ARG A 1 82 ? 22.082 6.738 -24.706 1.00 84.75 82 ARG A CA 1
ATOM 647 C C . ARG A 1 82 ? 22.990 6.005 -25.690 1.00 84.75 82 ARG A C 1
ATOM 649 O O . ARG A 1 82 ? 24.127 6.425 -25.852 1.00 84.75 82 ARG A O 1
ATOM 656 N N . ALA A 1 83 ? 22.511 4.941 -26.328 1.00 83.06 83 ALA A N 1
ATOM 657 C CA . ALA A 1 83 ? 23.276 4.185 -27.316 1.00 83.06 83 ALA A CA 1
ATOM 658 C C . ALA A 1 83 ? 23.362 4.906 -28.674 1.00 83.06 83 ALA A C 1
ATOM 660 O O . ALA A 1 83 ? 24.393 4.854 -29.338 1.00 83.06 83 ALA A O 1
ATOM 661 N N . VAL A 1 84 ? 22.304 5.618 -29.073 1.00 77.75 84 VAL A N 1
ATOM 662 C CA . VAL A 1 84 ? 22.231 6.329 -30.362 1.00 77.75 84 VAL A CA 1
ATOM 663 C C . VAL A 1 84 ? 22.868 7.720 -30.298 1.00 77.75 84 VAL A C 1
ATOM 665 O O . VAL A 1 84 ? 23.459 8.166 -31.282 1.00 77.75 84 VAL A O 1
ATOM 668 N N . ALA A 1 85 ? 22.817 8.393 -29.144 1.00 73.69 85 ALA A N 1
ATOM 669 C CA . ALA A 1 85 ? 23.474 9.682 -28.930 1.00 73.69 85 ALA A CA 1
ATOM 670 C C . ALA A 1 85 ? 24.949 9.713 -29.395 1.00 73.69 85 ALA A C 1
ATOM 672 O O . ALA A 1 85 ? 25.276 10.592 -30.187 1.00 73.69 85 ALA A O 1
ATOM 673 N N . PRO A 1 86 ? 25.837 8.773 -29.009 1.00 66.75 86 PRO A N 1
ATOM 674 C CA . PRO A 1 86 ? 27.237 8.787 -29.442 1.00 66.75 86 PRO A CA 1
ATOM 675 C C . PRO A 1 86 ? 27.432 8.474 -30.935 1.00 66.75 86 PRO A C 1
ATOM 677 O O . PRO A 1 86 ? 28.391 8.958 -31.531 1.00 66.75 86 PRO A O 1
ATOM 680 N N . ILE A 1 87 ? 26.532 7.707 -31.563 1.00 70.25 87 ILE A N 1
ATOM 681 C CA . ILE A 1 87 ? 26.613 7.375 -32.999 1.00 70.25 87 ILE A CA 1
ATOM 682 C C . ILE A 1 87 ? 26.295 8.609 -33.851 1.00 70.25 87 ILE A C 1
ATOM 684 O O . ILE A 1 87 ? 26.975 8.880 -34.840 1.00 70.25 87 ILE A O 1
ATOM 688 N N . ARG A 1 88 ? 25.302 9.400 -33.428 1.00 67.88 88 ARG A N 1
ATOM 689 C CA . ARG A 1 88 ? 24.913 10.640 -34.107 1.00 67.88 88 ARG A CA 1
ATOM 690 C C . ARG A 1 88 ? 26.030 11.689 -34.111 1.00 67.88 88 ARG A C 1
ATOM 692 O O . ARG A 1 88 ? 26.176 12.383 -35.109 1.00 67.88 88 ARG A O 1
ATOM 699 N N . TRP A 1 89 ? 26.835 11.791 -33.053 1.00 63.88 89 TRP A N 1
ATOM 700 C CA . TRP A 1 89 ? 27.972 12.725 -33.022 1.00 63.88 89 TRP A CA 1
ATOM 701 C C . TRP A 1 89 ? 29.113 12.304 -33.959 1.00 63.88 89 TRP A C 1
ATOM 703 O O . TRP A 1 89 ? 29.690 13.152 -34.633 1.00 63.88 89 TRP A O 1
ATOM 713 N N . ARG A 1 90 ? 29.379 10.996 -34.074 1.00 68.31 90 ARG A N 1
ATOM 714 C CA . ARG A 1 90 ? 30.471 10.465 -34.906 1.00 68.31 90 ARG A CA 1
ATOM 715 C C . ARG A 1 90 ? 30.226 10.656 -36.410 1.00 68.31 90 ARG A C 1
ATOM 717 O O . ARG A 1 90 ? 31.150 11.001 -37.136 1.00 68.31 90 ARG A O 1
ATOM 724 N N . GLY A 1 91 ? 28.982 10.498 -36.871 1.00 66.94 91 GLY A N 1
ATOM 725 C CA . GLY A 1 91 ? 28.626 10.759 -38.275 1.00 66.94 91 GLY A CA 1
ATOM 726 C C . GLY A 1 91 ? 28.722 12.242 -38.665 1.00 66.94 91 GLY A C 1
ATOM 727 O O . GLY A 1 91 ? 29.114 12.565 -39.782 1.00 66.94 91 GLY A O 1
ATOM 728 N N . VAL A 1 92 ? 28.428 13.152 -37.730 1.00 69.81 92 VAL A N 1
ATOM 729 C CA . VAL A 1 92 ? 28.520 14.606 -37.961 1.00 69.81 92 VAL A CA 1
ATOM 730 C C . VAL A 1 92 ? 29.979 15.067 -38.073 1.00 69.81 92 VAL A C 1
ATOM 732 O O . VAL A 1 92 ? 30.284 15.922 -38.903 1.00 69.81 92 VAL A O 1
ATOM 735 N N . GLU A 1 93 ? 30.896 14.485 -37.294 1.00 67.88 93 GLU A N 1
ATOM 736 C CA . GLU A 1 93 ? 32.335 14.767 -37.410 1.00 67.88 93 GLU A CA 1
ATOM 737 C C . GLU A 1 93 ? 32.919 14.315 -38.754 1.00 67.88 93 GLU A C 1
ATOM 739 O O . GLU A 1 93 ? 33.726 15.035 -39.347 1.00 67.88 93 GLU A O 1
ATOM 744 N N . GLU A 1 94 ? 32.495 13.161 -39.275 1.00 68.56 94 GLU A N 1
ATOM 745 C CA . GLU A 1 94 ? 32.960 12.67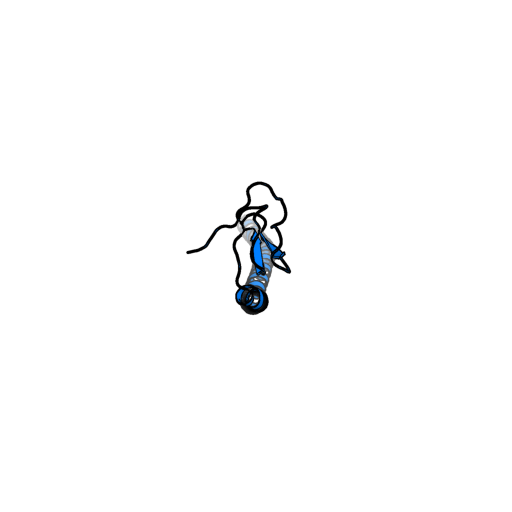4 -40.577 1.00 68.56 94 GLU A CA 1
ATOM 746 C C . GLU A 1 94 ? 32.460 13.539 -41.741 1.00 68.56 94 GLU A C 1
ATOM 748 O O . GLU A 1 94 ? 33.239 13.856 -42.643 1.00 68.56 94 GLU A O 1
ATOM 753 N N . GLU A 1 95 ? 31.203 13.992 -41.715 1.00 70.06 95 GLU A N 1
ATOM 754 C CA . GLU A 1 95 ? 30.679 14.911 -42.733 1.00 70.06 95 GLU A CA 1
ATOM 755 C C . GLU A 1 95 ? 31.336 16.297 -42.674 1.00 70.06 95 GLU A C 1
ATOM 757 O O . GLU A 1 95 ? 31.643 16.881 -43.718 1.00 70.06 95 GLU A O 1
ATOM 762 N N . ALA A 1 96 ? 31.609 16.810 -41.471 1.00 72.00 96 ALA A N 1
ATOM 763 C CA . ALA A 1 96 ? 32.326 18.070 -41.287 1.00 72.00 96 ALA A CA 1
ATOM 764 C C . ALA A 1 96 ? 33.778 17.987 -41.788 1.00 72.00 96 ALA A C 1
ATOM 766 O O . ALA A 1 96 ? 34.296 18.952 -42.349 1.00 72.00 96 ALA A O 1
ATOM 767 N N . ARG A 1 97 ? 34.423 16.822 -41.642 1.00 73.69 97 ARG A N 1
ATOM 768 C CA . ARG A 1 97 ? 35.783 16.566 -42.138 1.00 73.69 97 ARG A CA 1
ATOM 769 C C . ARG A 1 97 ? 35.847 16.433 -43.658 1.00 73.69 97 ARG A C 1
ATOM 771 O O . ARG A 1 97 ? 36.847 16.812 -44.248 1.00 73.69 97 ARG A O 1
ATOM 778 N N . LYS A 1 98 ? 34.797 15.905 -44.291 1.00 75.75 98 LYS A N 1
ATOM 779 C CA . LYS A 1 98 ? 34.725 15.716 -45.752 1.00 75.75 98 LYS A CA 1
ATOM 780 C C . LYS A 1 98 ? 34.423 17.008 -46.522 1.00 75.75 98 LYS A C 1
ATOM 782 O O . LYS A 1 98 ? 34.631 17.056 -47.729 1.00 75.75 98 LYS A O 1
ATOM 787 N N . ARG A 1 99 ? 33.899 18.029 -45.837 1.00 70.44 99 ARG A N 1
ATOM 788 C CA . ARG A 1 99 ? 33.597 19.365 -46.384 1.00 70.44 99 ARG A CA 1
ATOM 789 C C . ARG A 1 99 ? 34.739 20.380 -46.220 1.00 70.44 99 ARG A C 1
ATOM 791 O O . ARG A 1 99 ? 34.544 21.539 -46.581 1.00 70.44 99 ARG A O 1
ATOM 798 N N . ARG A 1 100 ? 35.881 19.974 -45.662 1.00 65.56 100 ARG A N 1
ATOM 799 C CA . ARG A 1 100 ? 37.058 20.814 -45.413 1.00 65.56 100 ARG A CA 1
ATOM 800 C C . ARG A 1 100 ? 38.222 20.363 -46.282 1.00 65.56 100 ARG A C 1
ATOM 802 O O . ARG A 1 100 ? 38.998 21.252 -46.681 1.00 65.56 100 ARG A O 1
#

Radius of gyration: 28.71 Å; Cα contacts (8 Å, |Δi|>4): 96; chains: 1; bounding box: 61×29×74 Å

pLDDT: mean 78.01, std 13.35, range [42.06, 97.81]

Foldseek 3Di:
DWDWDWQQDQADFAWKAQVPVRDIDGDPPRGGHHHDPGTTITGDDPVVVVVVVVVVVVVCVVCVVVVVVVVVVVVVVVVVCVVVVVVVVVVVVVVVVVVD

Secondary structure (DSSP, 8-state):
---EE-TT-B--SEEEEETTTTEEEEESTT-BPPP-SSPPEEEEPHHHHHHHHHHHHHHHHHHHHHHHHHHHHHHHHHHHHHHHHHHHHHHHHHHHHHT-

Sequence (100 aa):
MRRKYYPGEVVAEGIYWKNKTWEFVAVPDGETLPPGEGEAYHRVSRVLVLLIGPLLGLLYVLVLPFVGLLFAAYLGLRNAVRAVAPIRWRGVEEEARKRR

Mean predicted aligned error: 12.55 Å